Protein AF-A0A258BNP8-F1 (afdb_monomer_lite)

Sequence (101 aa):
MPMPWTYRHASAEWQRFLDIAKEEMDLVSNNSAYTAIEGVLLAFRRRLTVDQALRFADALPSVVRAIFLYRWHPEAPAPWGSRDAQTAEAKALRPDHNLTP

Radius of gyration: 14.33 Å; chains: 1; bounding box: 29×30×38 Å

Secondary structure (DSSP, 8-state):
-PPPHHHHTHHHHHHHHHHHHHHHHT---HHHHHHHHHHHHHHHHTT--HHHHHHHHHTS-HHHHHHHHTT----SPPP---HHHHHHHHHHSSTTT----

pLDDT: mean 93.79, std 7.21, range [66.25, 98.44]

Structure (mmCIF, N/CA/C/O backbone):
data_AF-A0A258BNP8-F1
#
_entry.id   AF-A0A258BNP8-F1
#
loop_
_atom_site.group_PDB
_atom_site.id
_atom_site.type_symbol
_atom_site.label_atom_id
_atom_site.label_alt_id
_atom_site.label_comp_id
_atom_site.label_asym_id
_atom_site.label_entity_id
_atom_site.label_seq_id
_atom_site.pdbx_PDB_ins_code
_atom_site.Cartn_x
_atom_site.Cartn_y
_atom_site.Cartn_z
_atom_site.occupancy
_atom_site.B_iso_or_equiv
_atom_site.auth_seq_id
_atom_site.auth_comp_id
_atom_site.auth_asym_id
_atom_site.auth_atom_id
_atom_site.pdbx_PDB_model_num
ATOM 1 N N . MET A 1 1 ? -1.846 -16.842 -25.645 1.00 67.00 1 MET A N 1
ATOM 2 C CA . MET A 1 1 ? -1.819 -15.435 -25.185 1.00 67.00 1 MET A CA 1
ATOM 3 C C . MET A 1 1 ? -0.417 -15.124 -24.682 1.00 67.00 1 MET A C 1
ATOM 5 O O . MET A 1 1 ? 0.107 -15.946 -23.936 1.00 67.00 1 MET A O 1
ATOM 9 N N . PRO A 1 2 ? 0.220 -14.014 -25.092 1.00 88.75 2 PRO A N 1
ATOM 10 C CA . PRO A 1 2 ? 1.476 -13.586 -24.483 1.00 88.75 2 PRO A CA 1
ATOM 11 C C . PRO A 1 2 ? 1.263 -13.277 -22.994 1.00 88.75 2 PRO A C 1
ATOM 13 O O . PRO A 1 2 ? 0.198 -12.805 -22.605 1.00 88.75 2 PRO A O 1
ATOM 16 N N . MET A 1 3 ? 2.280 -13.531 -22.168 1.00 92.94 3 MET A N 1
ATOM 17 C CA . MET A 1 3 ? 2.266 -13.174 -20.744 1.00 92.94 3 MET A CA 1
ATOM 18 C C . MET A 1 3 ? 1.892 -11.690 -20.555 1.00 92.94 3 MET A C 1
ATOM 20 O O . MET A 1 3 ? 2.514 -10.858 -21.231 1.00 92.94 3 MET A O 1
ATOM 24 N N . PRO A 1 4 ? 0.936 -11.357 -19.662 1.00 94.88 4 PRO A N 1
ATOM 25 C CA . PRO A 1 4 ? 0.544 -9.979 -19.377 1.00 94.88 4 PRO A CA 1
ATOM 26 C C . PRO A 1 4 ? 1.722 -9.070 -19.018 1.00 94.88 4 PRO A C 1
ATOM 28 O O . PRO A 1 4 ? 2.700 -9.500 -18.400 1.00 94.88 4 PRO A O 1
ATOM 31 N N . TRP A 1 5 ? 1.612 -7.793 -19.395 1.00 94.69 5 TRP A N 1
ATOM 32 C CA . TRP A 1 5 ? 2.712 -6.828 -19.308 1.00 94.69 5 TRP A CA 1
ATOM 33 C C . TRP A 1 5 ? 3.229 -6.640 -17.875 1.00 94.69 5 TRP A C 1
ATOM 35 O O . TRP A 1 5 ? 4.439 -6.702 -17.670 1.00 94.69 5 TRP A O 1
ATOM 45 N N . THR A 1 6 ? 2.321 -6.515 -16.897 1.00 96.38 6 THR A N 1
ATOM 46 C CA . THR A 1 6 ? 2.650 -6.347 -15.467 1.00 96.38 6 THR A CA 1
ATOM 47 C C . THR A 1 6 ? 3.474 -7.503 -14.896 1.00 96.38 6 THR A C 1
ATOM 49 O O . THR A 1 6 ? 4.282 -7.308 -13.992 1.00 96.38 6 THR A O 1
ATOM 52 N N . TYR A 1 7 ? 3.319 -8.717 -15.436 1.00 96.50 7 TYR A N 1
ATOM 53 C CA . TYR A 1 7 ? 4.115 -9.865 -15.006 1.00 96.50 7 TYR A CA 1
ATOM 54 C C . TYR A 1 7 ? 5.450 -9.922 -15.745 1.00 96.50 7 TYR A C 1
ATOM 56 O O . TYR A 1 7 ? 6.481 -10.182 -15.133 1.00 96.50 7 TYR A O 1
ATOM 64 N N . ARG A 1 8 ? 5.453 -9.653 -17.058 1.00 97.12 8 ARG A N 1
ATOM 65 C CA . ARG A 1 8 ? 6.683 -9.668 -17.864 1.00 97.12 8 ARG A CA 1
ATOM 66 C C . ARG A 1 8 ? 7.670 -8.576 -17.441 1.00 97.12 8 ARG A C 1
ATOM 68 O O . ARG A 1 8 ? 8.874 -8.795 -17.498 1.00 97.12 8 ARG A O 1
ATOM 75 N N . HIS A 1 9 ? 7.166 -7.414 -17.036 1.00 97.25 9 HIS A N 1
ATOM 76 C CA . HIS A 1 9 ? 7.969 -6.226 -16.743 1.00 97.25 9 HIS A CA 1
ATOM 77 C C . HIS A 1 9 ? 7.806 -5.749 -15.297 1.00 97.25 9 HIS A C 1
ATOM 79 O O . HIS A 1 9 ? 7.953 -4.557 -15.032 1.00 97.25 9 HIS A O 1
ATOM 85 N N . ALA A 1 10 ? 7.528 -6.667 -14.366 1.00 97.81 10 ALA A N 1
ATOM 86 C CA . ALA A 1 10 ? 7.254 -6.367 -12.960 1.00 97.81 10 ALA A CA 1
ATOM 87 C C . ALA A 1 10 ? 8.284 -5.408 -12.332 1.00 97.81 10 ALA A C 1
ATOM 89 O O . ALA A 1 10 ? 7.904 -4.405 -11.733 1.00 97.81 10 ALA A O 1
ATOM 90 N N . SER A 1 11 ? 9.585 -5.654 -12.531 1.00 97.69 11 SER A N 1
ATOM 91 C CA . SER A 1 11 ? 10.648 -4.798 -11.980 1.00 97.69 11 SER A CA 1
ATOM 92 C C . SER A 1 11 ? 10.653 -3.387 -12.576 1.00 97.69 11 SER A C 1
ATOM 94 O O . SER A 1 11 ? 10.849 -2.416 -11.853 1.00 97.69 11 SER A O 1
ATOM 96 N N . ALA A 1 12 ? 10.416 -3.257 -13.886 1.00 98.31 12 ALA A N 1
ATOM 97 C CA . ALA A 1 12 ? 10.378 -1.957 -14.553 1.00 98.31 12 ALA A CA 1
ATOM 98 C C . ALA A 1 12 ? 9.112 -1.168 -14.182 1.00 98.31 12 ALA A C 1
ATOM 100 O O . ALA A 1 12 ? 9.175 0.041 -13.979 1.00 98.31 12 ALA A O 1
ATOM 101 N N . GLU A 1 13 ? 7.967 -1.845 -14.068 1.00 98.31 13 GLU A N 1
ATOM 102 C CA . GLU A 1 13 ? 6.721 -1.245 -13.584 1.00 98.31 13 GLU A CA 1
ATOM 103 C C . GLU A 1 13 ? 6.860 -0.742 -12.150 1.00 98.31 13 GLU A C 1
ATOM 105 O O . GLU A 1 13 ? 6.472 0.385 -11.852 1.00 98.31 13 GLU A O 1
ATOM 110 N N . TRP A 1 14 ? 7.465 -1.558 -11.285 1.00 98.12 14 TRP A N 1
ATOM 111 C CA . TRP A 1 14 ? 7.716 -1.209 -9.896 1.00 98.12 14 TRP A CA 1
ATOM 112 C C . TRP A 1 14 ? 8.648 -0.006 -9.757 1.00 98.12 14 TRP A C 1
ATOM 114 O O . TRP A 1 14 ? 8.343 0.910 -8.997 1.00 98.12 14 TRP A O 1
ATOM 124 N N . GLN A 1 15 ? 9.743 0.038 -10.522 1.00 98.38 15 GLN A N 1
ATOM 125 C CA . GLN A 1 15 ? 10.647 1.185 -10.485 1.00 98.38 15 GLN A CA 1
ATOM 126 C C . GLN A 1 15 ? 9.930 2.475 -10.906 1.00 98.38 15 GLN A C 1
ATOM 128 O O . GLN A 1 15 ? 10.041 3.477 -10.208 1.00 98.38 15 GLN A O 1
ATOM 133 N N . ARG A 1 16 ? 9.108 2.434 -11.966 1.00 98.06 16 ARG A N 1
ATOM 134 C CA . ARG A 1 16 ? 8.303 3.599 -12.371 1.00 98.06 16 ARG A CA 1
ATOM 135 C C . ARG A 1 16 ? 7.284 4.009 -11.311 1.00 98.06 16 ARG A C 1
ATOM 137 O O . ARG A 1 16 ? 7.091 5.197 -11.091 1.00 98.06 16 ARG A O 1
ATOM 144 N N . PHE A 1 17 ? 6.644 3.045 -10.649 1.00 97.75 17 PHE A N 1
ATOM 145 C CA . PHE A 1 17 ? 5.724 3.330 -9.547 1.00 97.75 17 PHE A CA 1
ATOM 146 C C . PHE A 1 17 ? 6.439 4.039 -8.388 1.00 97.75 17 PHE A C 1
ATOM 148 O O . PHE A 1 17 ? 5.918 5.015 -7.858 1.00 97.75 17 PHE A O 1
ATOM 155 N N . LEU A 1 18 ? 7.646 3.588 -8.023 1.00 97.81 18 LEU A N 1
ATOM 156 C CA . LEU A 1 18 ? 8.471 4.249 -7.009 1.00 97.81 18 LEU A CA 1
ATOM 157 C C . LEU A 1 18 ? 8.883 5.660 -7.420 1.00 97.81 18 LEU A C 1
ATOM 159 O O . LEU A 1 18 ? 8.892 6.545 -6.573 1.00 97.81 18 LEU A O 1
ATOM 163 N N . ASP A 1 19 ? 9.250 5.869 -8.682 1.00 98.19 19 ASP A N 1
ATOM 164 C CA . ASP A 1 19 ? 9.660 7.185 -9.174 1.00 98.19 19 ASP A CA 1
ATOM 165 C C . ASP A 1 19 ? 8.510 8.194 -9.083 1.00 98.19 19 ASP A C 1
ATOM 167 O O . ASP A 1 19 ? 8.703 9.269 -8.522 1.00 98.19 19 ASP A O 1
ATOM 171 N N . ILE A 1 20 ? 7.302 7.795 -9.495 1.00 97.75 20 ILE A N 1
ATOM 172 C CA . ILE A 1 20 ? 6.090 8.614 -9.341 1.00 97.75 20 ILE A CA 1
ATOM 173 C C . ILE A 1 20 ? 5.791 8.868 -7.859 1.00 97.75 20 ILE A C 1
ATOM 175 O O . ILE A 1 20 ? 5.560 10.002 -7.460 1.00 97.75 20 ILE A O 1
ATOM 179 N N . ALA A 1 21 ? 5.822 7.833 -7.015 1.00 96.00 21 ALA A N 1
ATOM 180 C CA . ALA A 1 21 ? 5.533 7.997 -5.591 1.00 96.00 21 ALA A CA 1
ATOM 181 C C . ALA A 1 21 ? 6.532 8.930 -4.890 1.00 96.00 21 ALA A C 1
ATOM 183 O O . ALA A 1 21 ? 6.145 9.687 -4.007 1.00 96.00 21 ALA A O 1
ATOM 184 N N . LYS A 1 22 ? 7.810 8.888 -5.280 1.00 97.06 22 LYS A N 1
ATOM 185 C CA . LYS A 1 22 ? 8.833 9.805 -4.767 1.00 97.06 22 LYS A CA 1
ATOM 186 C C . LYS A 1 22 ? 8.549 11.248 -5.152 1.00 97.06 22 LYS A C 1
ATOM 188 O O . LYS A 1 22 ? 8.646 12.111 -4.291 1.00 97.06 22 LYS A O 1
ATOM 193 N N . GLU A 1 23 ? 8.200 11.490 -6.412 1.00 97.31 23 GLU A N 1
ATOM 194 C CA . GLU A 1 23 ? 7.867 12.826 -6.909 1.00 97.31 23 GLU A CA 1
ATOM 195 C C . GLU A 1 23 ? 6.642 13.402 -6.183 1.00 97.31 23 GLU A C 1
ATOM 197 O O . GLU A 1 23 ? 6.710 14.496 -5.633 1.00 97.31 23 GLU A O 1
ATOM 202 N N . GLU A 1 24 ? 5.560 12.627 -6.082 1.00 96.19 24 GLU A N 1
ATOM 203 C CA . GLU A 1 24 ? 4.302 13.060 -5.453 1.00 96.19 24 GLU A CA 1
ATOM 204 C C . GLU A 1 24 ? 4.406 13.262 -3.930 1.00 96.19 24 GLU A C 1
ATOM 206 O O . GLU A 1 24 ? 3.621 14.005 -3.341 1.00 96.19 24 GLU A O 1
ATOM 211 N N . MET A 1 25 ? 5.348 12.581 -3.271 1.00 92.12 25 MET A N 1
ATOM 212 C CA . MET A 1 25 ? 5.527 12.629 -1.814 1.00 92.12 25 MET A CA 1
ATOM 213 C C . MET A 1 25 ? 6.767 13.419 -1.373 1.00 92.12 25 MET A C 1
ATOM 215 O O . MET A 1 25 ? 7.061 13.431 -0.181 1.00 92.12 25 MET A O 1
ATOM 219 N N . ASP A 1 26 ? 7.496 14.044 -2.304 1.00 94.12 26 ASP A N 1
ATOM 220 C CA . ASP A 1 26 ? 8.771 14.735 -2.050 1.00 94.12 26 ASP A CA 1
ATOM 221 C C . ASP A 1 26 ? 9.804 13.851 -1.311 1.00 94.12 26 ASP A C 1
ATOM 223 O O . ASP A 1 26 ? 10.428 14.228 -0.317 1.00 94.12 26 ASP A O 1
ATOM 227 N N . LEU A 1 27 ? 9.966 12.607 -1.780 1.00 93.38 27 LEU A N 1
ATOM 228 C CA . LEU A 1 27 ? 10.878 11.617 -1.199 1.00 93.38 27 LEU A CA 1
ATOM 229 C C . LEU A 1 27 ? 12.105 11.381 -2.079 1.00 93.38 27 LEU A C 1
ATOM 231 O O . LEU A 1 27 ? 12.022 11.245 -3.295 1.00 93.38 27 LEU A O 1
ATOM 235 N N . VAL A 1 28 ? 13.263 11.205 -1.442 1.00 91.38 28 VAL A N 1
ATOM 236 C CA . VAL A 1 28 ? 14.537 11.018 -2.160 1.00 91.38 28 VAL A CA 1
ATOM 237 C C . VAL A 1 28 ? 14.847 9.542 -2.437 1.00 91.38 28 VAL A C 1
ATOM 239 O O . VAL A 1 28 ? 15.37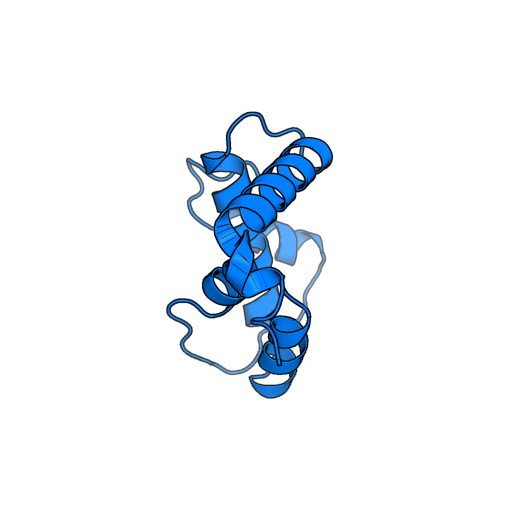8 9.199 -3.493 1.00 91.38 28 VAL A O 1
ATOM 242 N N . SER A 1 29 ? 14.538 8.637 -1.500 1.00 94.56 29 SER A N 1
ATOM 243 C CA . SER A 1 29 ? 14.999 7.243 -1.566 1.00 94.56 29 SER A CA 1
ATOM 244 C C . SER A 1 29 ? 13.892 6.247 -1.922 1.00 94.56 29 SER A C 1
ATOM 246 O O . SER A 1 29 ? 12.738 6.391 -1.517 1.00 94.56 29 SER A O 1
ATOM 248 N N . ASN A 1 30 ? 14.262 5.163 -2.613 1.00 95.31 30 ASN A N 1
ATOM 249 C CA . ASN A 1 30 ? 13.342 4.052 -2.882 1.00 95.31 30 ASN A CA 1
ATOM 250 C C . ASN A 1 30 ? 12.843 3.389 -1.584 1.00 95.31 30 ASN A C 1
ATOM 252 O O . ASN A 1 30 ? 11.701 2.946 -1.530 1.00 95.31 30 ASN A O 1
ATOM 256 N N . ASN A 1 31 ? 13.668 3.338 -0.532 1.00 93.81 31 ASN A N 1
ATOM 257 C CA . ASN A 1 31 ? 13.296 2.712 0.742 1.00 93.81 31 ASN A CA 1
ATOM 258 C C . ASN A 1 31 ? 12.232 3.521 1.497 1.00 93.81 31 ASN A C 1
ATOM 260 O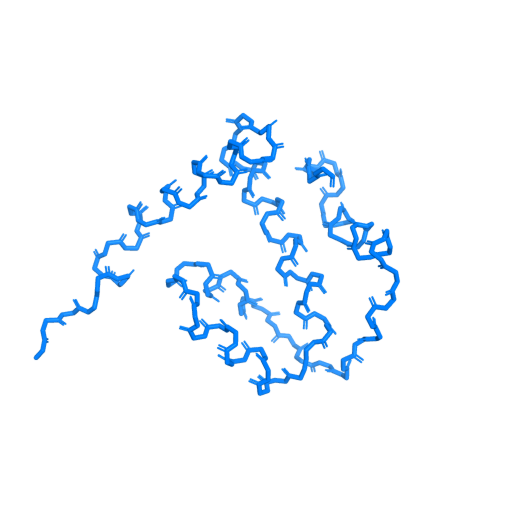 O . ASN A 1 31 ? 11.287 2.941 2.035 1.00 93.81 31 ASN A O 1
ATOM 264 N N . SER A 1 32 ? 12.361 4.852 1.518 1.00 92.44 32 SER A N 1
ATOM 265 C CA . SER A 1 32 ? 11.355 5.734 2.121 1.00 92.44 32 SER A CA 1
ATOM 266 C C . SER A 1 32 ? 10.045 5.693 1.337 1.00 92.44 32 SER A C 1
ATOM 268 O O . SER A 1 32 ? 8.988 5.561 1.946 1.00 92.44 32 SER A O 1
ATOM 270 N N . ALA A 1 33 ? 10.107 5.704 0.000 1.00 95.12 33 ALA A N 1
ATOM 271 C CA . ALA A 1 33 ? 8.916 5.583 -0.841 1.00 95.12 33 ALA A CA 1
ATOM 272 C C . ALA A 1 33 ? 8.224 4.226 -0.670 1.00 95.12 33 ALA A C 1
ATOM 274 O O . ALA A 1 33 ? 7.016 4.183 -0.460 1.00 95.12 33 ALA A O 1
ATOM 275 N N . TYR A 1 34 ? 8.979 3.121 -0.662 1.00 95.81 34 TYR A N 1
ATOM 276 C CA . TYR A 1 34 ? 8.435 1.795 -0.356 1.00 95.81 34 TYR A CA 1
ATOM 277 C C . TYR A 1 34 ? 7.713 1.781 0.997 1.00 95.81 34 TYR A C 1
ATOM 279 O O . TYR A 1 34 ? 6.584 1.304 1.080 1.00 95.81 34 TYR A O 1
ATOM 287 N N . THR A 1 35 ? 8.341 2.329 2.042 1.00 94.81 35 THR A N 1
ATOM 288 C CA . THR A 1 35 ? 7.766 2.347 3.397 1.00 94.81 35 THR A CA 1
ATOM 289 C C . THR A 1 35 ? 6.478 3.173 3.442 1.00 94.81 35 THR A C 1
ATOM 291 O O . THR A 1 35 ? 5.502 2.739 4.050 1.00 94.81 35 THR A O 1
ATOM 294 N N . ALA A 1 36 ? 6.438 4.317 2.752 1.00 94.06 36 ALA A N 1
ATOM 295 C CA . ALA A 1 36 ? 5.241 5.148 2.664 1.00 94.06 36 ALA A CA 1
ATOM 296 C C . ALA A 1 36 ? 4.092 4.450 1.915 1.00 94.06 36 ALA A C 1
ATOM 298 O O . ALA A 1 36 ? 2.961 4.403 2.400 1.00 94.06 36 ALA A O 1
ATOM 299 N N . ILE A 1 37 ? 4.393 3.827 0.770 1.00 96.06 37 ILE A N 1
ATOM 300 C CA . ILE A 1 37 ? 3.431 3.027 -0.003 1.00 96.06 37 ILE A CA 1
ATOM 301 C C . ILE A 1 37 ? 2.871 1.887 0.857 1.00 96.06 37 ILE A C 1
ATOM 303 O O . ILE A 1 37 ? 1.656 1.699 0.910 1.00 96.06 37 ILE A O 1
ATOM 307 N N . GLU A 1 38 ? 3.737 1.140 1.549 1.00 96.75 38 GLU A N 1
ATOM 308 C CA . GLU A 1 38 ? 3.331 0.052 2.443 1.00 96.75 38 GLU A CA 1
ATOM 309 C C . GLU A 1 38 ? 2.404 0.573 3.554 1.00 96.75 38 GLU A C 1
ATOM 311 O O . GLU A 1 38 ? 1.336 0.002 3.772 1.00 96.75 38 GLU A O 1
ATOM 316 N N . GLY A 1 39 ? 2.743 1.698 4.190 1.00 95.31 39 GLY A N 1
ATOM 317 C CA . GLY A 1 39 ? 1.925 2.322 5.235 1.00 95.31 39 GLY A CA 1
ATOM 318 C C . GLY A 1 39 ? 0.517 2.675 4.756 1.00 95.31 39 GLY A C 1
ATOM 319 O O . GLY A 1 39 ? -0.471 2.287 5.384 1.00 95.31 39 GLY A O 1
ATOM 320 N N . VAL A 1 40 ? 0.412 3.347 3.607 1.00 95.81 40 VAL A N 1
ATOM 321 C CA . VAL A 1 40 ? -0.877 3.727 3.007 1.00 95.81 40 VAL A CA 1
ATOM 322 C C . VAL A 1 40 ? -1.699 2.495 2.630 1.00 95.81 40 VAL A C 1
ATOM 324 O O . VAL A 1 40 ? -2.886 2.421 2.955 1.00 95.81 40 VAL A O 1
ATOM 327 N N . LEU A 1 41 ? -1.080 1.504 1.983 1.00 97.38 41 LEU A N 1
ATOM 328 C CA . LEU A 1 41 ? -1.754 0.271 1.578 1.00 97.38 41 LEU A CA 1
ATOM 329 C C . LEU A 1 41 ? -2.302 -0.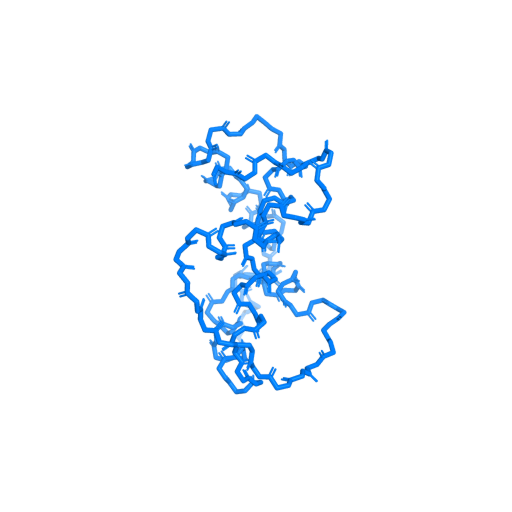498 2.782 1.00 97.38 41 LEU A C 1
ATOM 331 O O . LEU A 1 41 ? -3.436 -0.971 2.729 1.00 97.38 41 LEU A O 1
ATOM 335 N N . LEU A 1 42 ? -1.536 -0.604 3.870 1.00 96.38 42 LEU A N 1
ATOM 336 C CA . LEU A 1 42 ? -1.962 -1.306 5.080 1.00 96.38 42 LEU A CA 1
ATOM 337 C C . LEU A 1 42 ? -3.085 -0.566 5.818 1.00 96.38 42 LEU A C 1
ATOM 339 O O . LEU A 1 42 ? -4.070 -1.205 6.200 1.00 96.38 42 LEU A O 1
ATOM 343 N N . ALA A 1 43 ? -2.981 0.759 5.958 1.00 95.81 43 ALA A N 1
ATOM 344 C CA . ALA A 1 43 ? -4.035 1.578 6.554 1.00 95.81 43 ALA A CA 1
ATOM 345 C C . ALA A 1 43 ? -5.337 1.473 5.740 1.00 95.81 43 ALA A C 1
ATOM 347 O O . ALA A 1 43 ? -6.411 1.235 6.295 1.00 95.81 43 ALA A O 1
ATOM 348 N N . PHE A 1 44 ? -5.257 1.552 4.409 1.00 97.00 44 PHE A N 1
ATOM 349 C CA . PHE A 1 44 ? -6.418 1.360 3.540 1.00 97.00 44 PHE A CA 1
ATOM 350 C C . PHE A 1 44 ? -6.997 -0.059 3.663 1.00 97.00 44 PHE A C 1
ATOM 352 O O . PHE A 1 44 ? -8.198 -0.217 3.886 1.00 97.00 44 PHE A O 1
ATOM 359 N N . ARG A 1 45 ? -6.149 -1.100 3.613 1.00 97.19 45 ARG A N 1
ATOM 360 C CA . ARG A 1 45 ? -6.553 -2.517 3.698 1.00 97.19 45 ARG A CA 1
ATOM 361 C C . ARG A 1 45 ? -7.352 -2.836 4.957 1.00 97.19 45 ARG A C 1
ATOM 363 O O . ARG A 1 45 ? -8.287 -3.628 4.886 1.00 97.19 45 ARG A O 1
ATOM 370 N N . ARG A 1 46 ? -7.020 -2.220 6.098 1.00 96.56 46 ARG A N 1
ATOM 371 C CA . ARG A 1 46 ? -7.696 -2.458 7.389 1.00 96.56 46 ARG A CA 1
ATOM 372 C C . ARG A 1 46 ? -9.193 -2.109 7.364 1.00 96.56 46 ARG A C 1
ATOM 374 O O . ARG A 1 46 ? -9.943 -2.585 8.209 1.00 96.56 46 ARG A O 1
ATOM 381 N N . ARG A 1 47 ? -9.635 -1.297 6.401 1.00 97.00 47 ARG A N 1
ATOM 382 C CA . ARG A 1 47 ? -11.025 -0.823 6.258 1.00 97.00 47 ARG A CA 1
ATOM 383 C C . ARG A 1 47 ? -11.830 -1.613 5.231 1.00 97.00 47 ARG A C 1
ATOM 385 O O . ARG A 1 47 ? -12.995 -1.299 4.995 1.00 97.00 47 ARG A O 1
ATOM 392 N N . LEU A 1 48 ? -11.224 -2.619 4.605 1.00 97.81 48 LEU A N 1
ATOM 393 C CA . LEU A 1 48 ? -11.858 -3.390 3.547 1.00 97.81 48 LEU A CA 1
ATOM 394 C C . LEU A 1 48 ? -12.288 -4.765 4.041 1.00 97.81 48 LEU A C 1
ATOM 396 O O . LEU A 1 48 ? -11.577 -5.447 4.777 1.00 97.81 48 LEU A O 1
ATOM 400 N N . THR A 1 49 ? -13.437 -5.208 3.543 1.00 98.12 49 THR A N 1
ATOM 401 C CA . THR A 1 49 ? -13.761 -6.638 3.499 1.00 98.12 49 THR A CA 1
ATOM 402 C C . THR A 1 49 ? -12.809 -7.370 2.546 1.00 98.12 49 THR A C 1
ATOM 404 O O . THR A 1 49 ? -12.195 -6.756 1.670 1.00 98.12 49 THR A O 1
ATOM 407 N N . VAL A 1 50 ? -12.721 -8.699 2.659 1.00 97.94 50 VAL A N 1
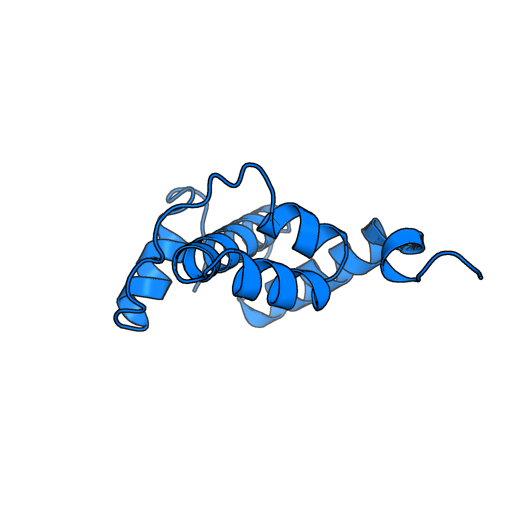ATOM 408 C CA . VAL A 1 50 ? -11.908 -9.522 1.742 1.00 97.94 50 VAL A CA 1
ATOM 409 C C . VAL A 1 50 ? -12.320 -9.332 0.281 1.00 97.94 50 VAL A C 1
ATOM 411 O O . VAL A 1 50 ? -11.450 -9.157 -0.566 1.00 97.94 50 VAL A O 1
ATOM 414 N N . ASP A 1 51 ? -13.621 -9.285 -0.019 1.00 98.38 51 ASP A N 1
ATOM 415 C CA . ASP A 1 51 ? -14.113 -9.054 -1.386 1.00 98.38 51 ASP A CA 1
ATOM 416 C C . ASP A 1 51 ? -13.650 -7.696 -1.939 1.00 98.38 51 ASP A C 1
ATOM 418 O O . ASP A 1 51 ? -13.075 -7.622 -3.024 1.00 98.38 51 ASP A O 1
ATOM 422 N N . GLN A 1 52 ? -13.812 -6.620 -1.162 1.00 98.38 52 GLN A N 1
ATOM 423 C CA . GLN A 1 52 ? -13.358 -5.283 -1.558 1.00 98.38 52 GLN A CA 1
ATOM 424 C C . GLN A 1 52 ? -11.840 -5.228 -1.758 1.00 98.38 52 GLN A C 1
ATOM 426 O O . GLN A 1 52 ? -11.369 -4.639 -2.731 1.00 98.38 52 GLN A O 1
ATOM 431 N N . ALA A 1 53 ? -11.076 -5.862 -0.866 1.00 98.19 53 ALA A N 1
ATOM 432 C CA . ALA A 1 53 ? -9.625 -5.929 -0.967 1.00 98.19 53 ALA A CA 1
ATOM 433 C C . ALA A 1 53 ? -9.175 -6.674 -2.231 1.00 98.19 53 ALA A C 1
ATOM 435 O 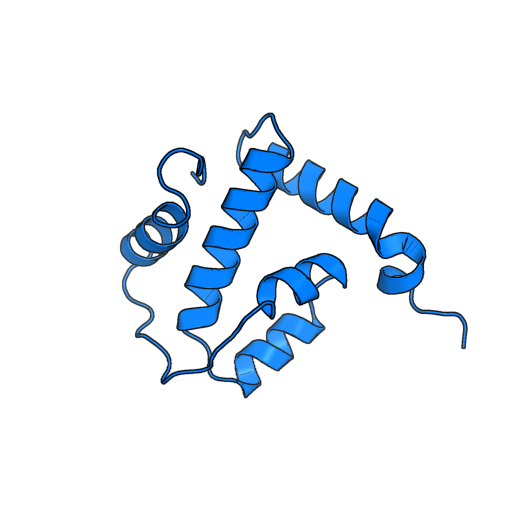O . ALA A 1 53 ? -8.262 -6.209 -2.905 1.00 98.19 53 ALA A O 1
ATOM 436 N N . LEU A 1 54 ? -9.827 -7.784 -2.596 1.00 98.19 54 LEU A N 1
ATOM 437 C CA . LEU A 1 54 ? -9.510 -8.527 -3.820 1.00 98.19 54 LEU A CA 1
ATOM 438 C C . LEU A 1 54 ? -9.854 -7.735 -5.087 1.00 98.19 54 LEU A C 1
ATOM 440 O O . LEU A 1 54 ? -9.054 -7.719 -6.021 1.00 98.19 54 LEU A O 1
ATOM 444 N N . ARG A 1 55 ? -10.988 -7.023 -5.105 1.00 98.44 55 ARG A N 1
ATOM 445 C CA . ARG A 1 55 ? -11.346 -6.120 -6.215 1.00 98.44 55 ARG A CA 1
ATOM 446 C C . ARG A 1 55 ? -10.331 -4.995 -6.382 1.00 98.44 55 ARG A C 1
ATOM 448 O O . ARG A 1 55 ? -9.932 -4.695 -7.500 1.00 98.44 55 ARG A O 1
ATOM 455 N N . PHE A 1 56 ? -9.898 -4.389 -5.276 1.00 98.44 56 PHE A N 1
ATOM 456 C CA . PHE A 1 56 ? -8.854 -3.368 -5.307 1.00 98.44 56 PHE A CA 1
ATOM 457 C C . PHE A 1 56 ? -7.524 -3.950 -5.792 1.00 98.44 56 PHE A C 1
ATOM 459 O O . PHE A 1 56 ? -6.888 -3.387 -6.678 1.00 98.44 56 PHE A O 1
ATOM 466 N N . ALA A 1 57 ? -7.137 -5.113 -5.265 1.00 98.12 57 ALA A N 1
ATOM 467 C CA . ALA A 1 57 ? -5.907 -5.800 -5.630 1.00 98.12 57 ALA A CA 1
ATOM 468 C C . ALA A 1 57 ? -5.847 -6.135 -7.129 1.00 98.12 57 ALA A C 1
ATOM 470 O O . ALA A 1 57 ? -4.768 -6.077 -7.720 1.00 98.12 57 ALA A O 1
ATOM 471 N N . ASP A 1 58 ? -6.982 -6.435 -7.763 1.00 97.38 58 ASP A N 1
ATOM 472 C CA . ASP A 1 58 ? -7.031 -6.722 -9.197 1.00 97.38 58 ASP A CA 1
ATOM 473 C C . ASP A 1 58 ? -6.704 -5.506 -10.081 1.00 97.38 58 ASP A C 1
ATOM 475 O O . ASP A 1 58 ? -6.136 -5.663 -11.163 1.00 97.38 58 ASP A O 1
ATOM 479 N N . ALA A 1 59 ? -6.950 -4.292 -9.584 1.00 96.88 59 ALA A N 1
ATOM 480 C CA . ALA A 1 59 ? -6.574 -3.051 -10.259 1.00 96.88 59 ALA A CA 1
ATOM 481 C C . ALA A 1 59 ? -5.089 -2.677 -10.072 1.00 96.88 59 ALA A C 1
ATOM 483 O O . ALA A 1 59 ? -4.594 -1.773 -10.747 1.00 96.88 59 ALA A O 1
ATOM 484 N N . LEU A 1 60 ? -4.366 -3.346 -9.165 1.00 97.81 60 LEU A N 1
ATOM 485 C CA . LEU A 1 60 ? -2.975 -3.018 -8.854 1.00 97.81 60 LEU A CA 1
ATOM 486 C C . LEU A 1 60 ? -1.976 -3.719 -9.794 1.00 97.81 60 LEU A C 1
ATOM 488 O O . LEU A 1 60 ? -2.170 -4.901 -10.125 1.00 97.81 60 LEU A O 1
ATOM 492 N N . PRO A 1 61 ? -0.846 -3.048 -10.117 1.00 97.94 61 PRO A N 1
ATOM 493 C CA . PRO A 1 61 ? 0.358 -3.682 -10.652 1.00 97.94 61 PRO A CA 1
ATOM 494 C C . PRO A 1 61 ? 0.799 -4.889 -9.822 1.00 97.94 61 PRO A C 1
ATOM 496 O O . PRO A 1 61 ? 0.624 -4.906 -8.604 1.00 97.94 61 PRO A O 1
ATOM 499 N N . SER A 1 62 ? 1.429 -5.878 -10.453 1.00 97.88 62 SER A N 1
ATOM 500 C CA . SER A 1 62 ? 1.772 -7.169 -9.842 1.00 97.88 62 SER A CA 1
ATOM 501 C C . SER A 1 62 ? 2.558 -7.051 -8.528 1.00 97.88 62 SER A C 1
ATOM 503 O O . SER A 1 62 ? 2.222 -7.717 -7.548 1.00 97.88 62 SER A O 1
ATOM 505 N N . VAL A 1 63 ? 3.561 -6.170 -8.472 1.00 98.31 63 VAL A N 1
ATOM 506 C CA . VAL A 1 63 ? 4.385 -5.957 -7.269 1.00 98.31 63 VAL A CA 1
ATOM 507 C C . VAL A 1 63 ? 3.603 -5.225 -6.176 1.00 98.31 63 VAL A C 1
ATOM 509 O O . VAL A 1 63 ? 3.623 -5.646 -5.022 1.00 98.31 63 VAL A O 1
ATOM 512 N N . VAL A 1 64 ? 2.852 -4.179 -6.529 1.00 98.31 64 VAL A N 1
ATOM 513 C CA . VAL A 1 64 ? 2.041 -3.406 -5.569 1.00 98.31 64 VAL A CA 1
ATOM 514 C C . VAL A 1 64 ? 0.919 -4.274 -4.991 1.00 98.31 64 VAL A C 1
ATOM 516 O O . VAL A 1 64 ? 0.660 -4.246 -3.790 1.00 98.31 64 VAL A O 1
ATOM 519 N N . ARG A 1 65 ? 0.314 -5.128 -5.826 1.00 98.44 65 ARG A N 1
ATOM 520 C CA . ARG A 1 65 ? -0.639 -6.169 -5.426 1.00 98.44 65 ARG A CA 1
ATOM 521 C C . ARG A 1 65 ? -0.030 -7.127 -4.406 1.00 98.44 65 ARG A C 1
ATOM 523 O O . ARG A 1 65 ? -0.671 -7.436 -3.405 1.00 98.44 65 ARG A O 1
ATOM 530 N N . ALA A 1 66 ? 1.196 -7.591 -4.651 1.00 98.25 66 ALA A N 1
ATOM 531 C CA . ALA A 1 66 ? 1.895 -8.481 -3.732 1.00 98.25 66 ALA A CA 1
ATOM 532 C C . ALA A 1 66 ? 2.147 -7.803 -2.378 1.00 98.25 66 ALA A C 1
ATOM 534 O O . ALA A 1 66 ? 1.832 -8.403 -1.356 1.00 98.25 66 ALA A O 1
ATOM 535 N N . ILE A 1 67 ? 2.617 -6.549 -2.364 1.00 97.94 67 ILE A N 1
ATOM 536 C CA . ILE A 1 67 ? 2.791 -5.751 -1.136 1.00 97.94 67 ILE A CA 1
ATOM 537 C C . ILE A 1 67 ? 1.456 -5.625 -0.388 1.00 97.94 67 ILE A C 1
ATOM 539 O O . ILE A 1 67 ? 1.377 -5.932 0.800 1.00 97.94 67 ILE A O 1
ATOM 543 N N . PHE A 1 68 ? 0.384 -5.255 -1.096 1.00 98.44 68 PHE A N 1
ATOM 544 C CA . PHE A 1 68 ? -0.948 -5.087 -0.517 1.00 98.44 68 PHE A CA 1
ATOM 545 C C . PHE A 1 68 ? -1.507 -6.375 0.100 1.00 98.44 68 PHE A C 1
ATOM 547 O O . PHE A 1 68 ? -2.242 -6.296 1.075 1.00 98.44 68 PHE A O 1
ATOM 554 N N . LEU A 1 69 ? -1.180 -7.564 -0.412 1.00 97.56 69 LEU A N 1
ATOM 555 C CA . LEU A 1 69 ? -1.688 -8.841 0.117 1.00 97.56 69 LEU A CA 1
ATOM 556 C C . LEU A 1 69 ? -0.713 -9.546 1.070 1.00 97.56 69 LEU A C 1
ATOM 558 O O . LEU A 1 69 ? -1.100 -10.492 1.759 1.00 97.56 69 LEU A O 1
ATOM 562 N N . TYR A 1 70 ? 0.542 -9.098 1.133 1.00 97.31 70 TYR A N 1
ATOM 563 C CA . TYR A 1 70 ? 1.585 -9.777 1.888 1.00 97.31 70 TYR A CA 1
ATOM 564 C C . TYR A 1 70 ? 1.218 -9.892 3.375 1.00 97.31 70 TYR A C 1
ATOM 566 O O . TYR A 1 70 ? 0.785 -8.922 4.009 1.00 97.31 70 TYR A O 1
ATOM 574 N N . ARG A 1 71 ? 1.367 -11.117 3.907 1.00 95.38 71 ARG A N 1
ATOM 575 C CA . ARG A 1 71 ? 1.120 -11.497 5.313 1.00 95.38 71 ARG A CA 1
ATOM 576 C C . ARG A 1 71 ? -0.217 -11.004 5.878 1.00 95.38 71 ARG A C 1
ATOM 578 O O . ARG A 1 71 ? -0.311 -10.657 7.053 1.00 95.38 71 ARG A O 1
ATOM 585 N N . TRP A 1 72 ? -1.252 -10.932 5.043 1.00 96.31 72 TRP A N 1
ATOM 586 C CA . TRP A 1 72 ? -2.554 -10.496 5.518 1.00 96.31 72 TRP A CA 1
ATOM 587 C C . TRP A 1 72 ? -3.260 -11.586 6.327 1.00 96.31 72 TRP A C 1
ATOM 589 O O . TRP A 1 72 ? -3.447 -12.702 5.847 1.00 96.31 72 TRP A O 1
ATOM 599 N N . HIS A 1 73 ? -3.720 -11.217 7.520 1.00 96.00 73 HIS A N 1
ATOM 600 C CA . HIS A 1 73 ? -4.688 -11.966 8.310 1.00 96.00 73 HIS A CA 1
ATOM 601 C C . HIS A 1 73 ? -5.981 -11.137 8.364 1.00 96.00 73 HIS A C 1
ATOM 603 O O . HIS A 1 73 ? -6.004 -10.120 9.057 1.00 96.00 73 HIS A O 1
ATOM 609 N N . PRO A 1 74 ? -7.014 -11.474 7.568 1.00 94.81 74 PRO A N 1
ATOM 610 C CA . PRO A 1 74 ? -8.245 -10.693 7.526 1.00 94.81 74 PRO A CA 1
ATOM 611 C C . PRO A 1 74 ? -8.984 -10.699 8.866 1.00 94.81 74 PRO A C 1
ATOM 613 O O . PRO A 1 74 ? -9.195 -11.750 9.467 1.00 94.81 74 PRO A O 1
ATOM 616 N N . GLU A 1 75 ? -9.425 -9.518 9.282 1.00 95.00 75 GLU A N 1
ATOM 617 C CA . GLU A 1 75 ? -10.263 -9.280 10.459 1.00 95.00 75 GLU A CA 1
ATOM 618 C C . GLU A 1 75 ? -11.526 -8.513 10.033 1.00 95.00 75 GLU A C 1
ATOM 620 O O . GLU A 1 75 ? -11.695 -8.170 8.858 1.00 95.00 75 GLU A O 1
ATOM 625 N N . ALA A 1 76 ? -12.426 -8.234 10.980 1.00 96.50 76 ALA A N 1
ATOM 626 C CA . ALA A 1 76 ? -13.546 -7.338 10.720 1.00 96.50 76 ALA A CA 1
ATOM 627 C C . ALA A 1 76 ? -13.026 -5.946 10.295 1.00 96.50 76 ALA A C 1
ATOM 629 O O . ALA A 1 76 ? -12.114 -5.427 10.946 1.00 96.50 76 ALA A O 1
ATOM 630 N N . PRO A 1 77 ? -13.588 -5.325 9.238 1.00 97.69 77 PRO A N 1
ATOM 631 C CA . PRO A 1 77 ? -13.130 -4.020 8.777 1.00 97.69 77 PRO A CA 1
ATOM 632 C C . PRO A 1 77 ? -13.195 -2.965 9.882 1.00 97.69 77 PRO A C 1
ATOM 634 O O . PRO A 1 77 ? -14.222 -2.804 10.546 1.00 97.69 77 PRO A O 1
ATOM 637 N N . ALA A 1 78 ? -12.110 -2.214 10.051 1.00 96.19 78 ALA A N 1
ATOM 638 C CA . ALA A 1 78 ? -12.103 -1.057 10.930 1.00 96.19 78 ALA A CA 1
ATOM 639 C C . ALA A 1 78 ? -12.979 0.072 10.348 1.00 96.19 78 ALA A C 1
ATOM 641 O O . ALA A 1 78 ? -13.085 0.206 9.124 1.00 96.19 78 ALA A O 1
ATOM 642 N N . PRO A 1 79 ? -13.576 0.931 11.196 1.00 95.56 79 PRO A N 1
ATOM 643 C CA . PRO A 1 79 ? -14.245 2.140 10.734 1.00 95.56 79 PRO A CA 1
ATOM 644 C C . PRO A 1 79 ? -13.296 3.042 9.937 1.00 95.56 79 PRO A C 1
ATOM 646 O O . PRO A 1 79 ? -12.105 3.132 10.235 1.00 95.56 79 PRO A O 1
ATOM 649 N N . TRP A 1 80 ? -13.837 3.776 8.964 1.00 94.06 80 TRP A N 1
ATOM 650 C CA . TRP A 1 80 ? -13.037 4.686 8.139 1.00 94.06 80 TRP A CA 1
ATOM 651 C C . TRP A 1 80 ? -12.354 5.789 8.953 1.00 94.06 80 TRP A C 1
ATOM 653 O O . TRP A 1 80 ? -11.179 6.078 8.719 1.00 94.06 80 TRP A O 1
ATOM 663 N N . GLY A 1 81 ? -13.051 6.345 9.948 1.00 93.56 81 GLY A N 1
ATOM 664 C CA . GLY A 1 81 ? -12.542 7.444 10.767 1.00 93.56 81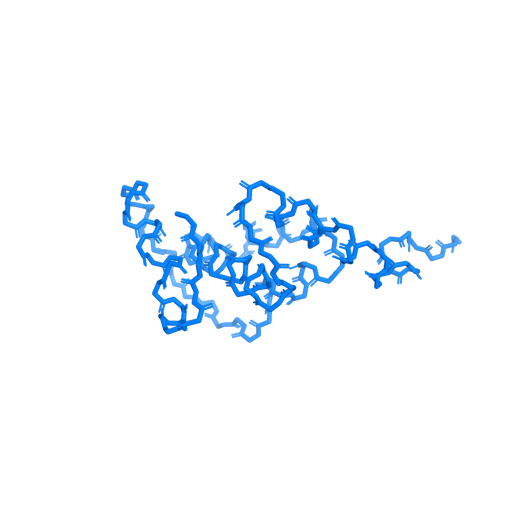 GLY A CA 1
ATOM 665 C C . GLY A 1 81 ? -12.309 8.727 9.961 1.00 93.56 81 GLY A C 1
ATOM 666 O O . GLY A 1 81 ? -12.783 8.869 8.833 1.00 93.56 81 GLY A O 1
ATOM 667 N N . SER A 1 82 ? -11.578 9.677 10.545 1.00 95.88 82 SER A N 1
ATOM 668 C CA . SER A 1 82 ? -11.162 10.897 9.847 1.00 95.88 82 SER A CA 1
ATOM 669 C C . SER A 1 82 ? -9.976 10.634 8.915 1.00 95.88 82 SER A C 1
ATOM 671 O O . SER A 1 82 ? -9.280 9.621 9.030 1.00 95.88 82 SER A O 1
ATOM 673 N N . ARG A 1 83 ? -9.718 11.573 7.998 1.00 92.12 83 ARG A N 1
ATOM 674 C CA . ARG A 1 83 ? -8.510 11.555 7.163 1.00 92.12 83 ARG A CA 1
ATOM 675 C C . ARG A 1 83 ? -7.245 11.590 8.021 1.00 92.12 83 ARG A C 1
ATOM 677 O O . ARG A 1 83 ? -6.338 10.808 7.782 1.00 92.12 83 ARG A O 1
ATOM 684 N N . ASP A 1 84 ? -7.221 12.422 9.057 1.00 94.12 84 ASP A N 1
ATOM 685 C CA . ASP A 1 84 ? -6.052 12.547 9.934 1.00 94.12 84 ASP A CA 1
ATOM 686 C C . ASP A 1 84 ? -5.763 11.251 10.694 1.00 94.12 84 ASP A C 1
ATOM 688 O O . ASP A 1 84 ? -4.606 10.861 10.827 1.00 94.12 84 ASP A O 1
ATOM 692 N N . ALA A 1 85 ? -6.806 10.535 11.130 1.00 92.94 85 ALA A N 1
ATOM 693 C CA . ALA A 1 85 ? -6.647 9.225 11.756 1.00 92.94 85 ALA A CA 1
ATOM 694 C C . ALA A 1 85 ? -6.065 8.195 10.774 1.00 92.94 85 ALA A C 1
ATOM 696 O O . ALA A 1 85 ? -5.190 7.416 11.146 1.00 92.94 85 ALA A O 1
ATOM 697 N N . GLN A 1 86 ? -6.510 8.219 9.514 1.00 92.69 86 GLN A N 1
ATOM 698 C CA . GLN A 1 86 ? -5.963 7.370 8.451 1.00 92.69 86 GLN A CA 1
ATOM 699 C C . GLN A 1 86 ? -4.493 7.695 8.160 1.00 92.69 86 GLN A C 1
ATOM 701 O O . GLN A 1 86 ? -3.671 6.786 8.062 1.00 92.69 86 GLN A O 1
ATOM 706 N N . THR A 1 87 ? -4.144 8.980 8.070 1.00 92.38 87 THR A N 1
ATOM 707 C CA . THR A 1 87 ? -2.761 9.425 7.858 1.00 92.38 87 THR A CA 1
ATOM 708 C C . THR A 1 87 ? -1.864 9.044 9.035 1.00 92.38 87 THR A C 1
ATOM 710 O O . THR A 1 87 ? -0.759 8.549 8.826 1.00 92.38 87 THR A O 1
ATOM 713 N N . ALA A 1 88 ? -2.329 9.228 10.274 1.00 91.94 88 ALA A N 1
ATOM 714 C CA . ALA A 1 88 ? -1.583 8.839 11.468 1.00 91.94 88 ALA A CA 1
ATOM 715 C C . ALA A 1 88 ? -1.311 7.328 11.500 1.00 91.94 88 ALA A C 1
ATOM 717 O O . ALA A 1 88 ? -0.202 6.905 11.816 1.00 91.94 88 ALA A O 1
ATOM 718 N N . GLU A 1 89 ? -2.296 6.517 11.116 1.00 93.12 89 GLU A N 1
ATOM 719 C CA . GLU A 1 89 ? -2.141 5.068 11.012 1.00 93.12 89 GLU A CA 1
ATOM 720 C C . GLU A 1 89 ? -1.129 4.667 9.927 1.00 93.12 89 GLU A C 1
ATOM 722 O O . GLU A 1 89 ? -0.264 3.830 10.180 1.00 93.12 89 GLU A O 1
ATOM 727 N N . ALA A 1 90 ? -1.178 5.304 8.752 1.00 93.06 90 ALA A N 1
ATOM 728 C CA . ALA A 1 90 ? -0.199 5.070 7.691 1.00 93.06 90 ALA A CA 1
ATOM 729 C C . ALA A 1 90 ? 1.230 5.433 8.135 1.00 93.06 90 ALA A C 1
ATOM 731 O O . ALA A 1 90 ? 2.163 4.683 7.851 1.00 93.06 90 ALA A O 1
ATOM 732 N N . LYS A 1 91 ? 1.396 6.539 8.877 1.00 90.56 91 LYS A N 1
ATOM 733 C CA . LYS A 1 91 ? 2.678 7.003 9.445 1.00 90.56 91 LYS A CA 1
ATOM 734 C C . LYS A 1 91 ? 3.202 6.120 10.581 1.00 90.56 91 LYS A C 1
ATOM 736 O O . LYS A 1 91 ? 4.409 6.048 10.790 1.00 90.56 91 LYS A O 1
ATOM 741 N N . ALA A 1 92 ? 2.318 5.432 11.305 1.00 89.50 92 ALA A N 1
ATOM 742 C CA . ALA A 1 92 ? 2.696 4.584 12.437 1.00 89.50 92 ALA A CA 1
ATOM 743 C C . ALA A 1 92 ? 3.470 3.320 12.023 1.00 89.50 92 ALA A C 1
ATOM 745 O O . ALA A 1 92 ? 4.124 2.693 12.858 1.00 89.50 92 ALA A O 1
ATOM 746 N N . LEU A 1 93 ? 3.427 2.931 10.744 1.00 87.81 93 LEU A N 1
ATOM 747 C CA . LEU A 1 93 ? 4.269 1.856 10.227 1.00 87.81 93 LEU A CA 1
ATOM 748 C C . LEU A 1 93 ? 5.738 2.295 10.256 1.00 87.81 93 LEU A C 1
ATOM 750 O O . LEU A 1 93 ? 6.075 3.249 9.575 1.00 87.81 93 LEU A O 1
ATOM 754 N N . ARG A 1 94 ? 6.617 1.574 10.969 1.00 78.56 94 ARG A N 1
ATOM 755 C CA . ARG A 1 94 ? 8.069 1.869 11.055 1.00 78.56 94 ARG A CA 1
ATOM 756 C C . ARG A 1 94 ? 8.343 3.364 11.323 1.00 78.56 94 ARG A C 1
ATOM 758 O O . ARG A 1 94 ? 8.945 4.021 10.476 1.00 78.56 94 ARG A O 1
ATOM 765 N N . PRO A 1 95 ? 7.924 3.902 12.480 1.00 71.56 95 PRO A N 1
ATOM 766 C CA . PRO A 1 95 ? 7.883 5.346 12.730 1.00 71.56 95 PRO A CA 1
ATOM 767 C C . PRO A 1 95 ? 9.237 6.049 12.538 1.00 71.56 95 PRO A C 1
ATOM 769 O O . PRO A 1 95 ? 9.267 7.178 12.065 1.00 71.56 95 PRO A O 1
ATOM 772 N N . ASP A 1 96 ? 10.357 5.367 12.796 1.00 76.06 96 ASP A N 1
ATOM 773 C CA . ASP A 1 96 ? 11.705 5.932 12.604 1.00 76.06 96 ASP A CA 1
ATOM 774 C C . ASP A 1 96 ? 12.152 6.019 11.128 1.00 76.06 96 ASP A C 1
ATOM 776 O O . ASP A 1 96 ? 13.185 6.605 10.822 1.00 76.06 96 ASP A O 1
ATOM 780 N N . HIS A 1 97 ? 11.412 5.398 10.205 1.00 72.19 97 HIS A N 1
ATOM 781 C CA . HIS A 1 97 ? 11.785 5.245 8.790 1.00 72.19 97 HIS A CA 1
ATOM 782 C C . HIS A 1 97 ? 10.674 5.667 7.819 1.00 72.19 97 HIS A C 1
ATOM 784 O O . HIS A 1 97 ? 10.840 5.564 6.601 1.00 72.19 97 HIS A O 1
ATOM 790 N N . ASN A 1 98 ? 9.530 6.105 8.340 1.00 73.44 98 ASN A N 1
ATOM 791 C CA . ASN A 1 98 ? 8.357 6.419 7.548 1.00 73.44 98 ASN A CA 1
ATOM 792 C C . ASN A 1 98 ? 8.197 7.928 7.390 1.00 73.44 98 ASN A C 1
ATOM 794 O O . ASN A 1 98 ? 7.871 8.642 8.333 1.00 73.44 98 ASN A O 1
ATOM 798 N N . LEU A 1 99 ? 8.431 8.387 6.163 1.00 74.62 99 LEU A N 1
ATOM 799 C CA . LEU A 1 99 ? 8.378 9.791 5.765 1.00 74.62 99 LEU A CA 1
ATOM 800 C C . LEU A 1 99 ? 7.110 10.105 4.955 1.00 74.62 99 LEU A C 1
ATOM 802 O O . LEU A 1 99 ? 7.112 11.033 4.156 1.00 74.62 99 LEU A O 1
ATOM 806 N N . THR A 1 100 ? 6.043 9.312 5.117 1.00 70.38 100 THR A N 1
ATOM 807 C CA . THR A 1 100 ? 4.740 9.612 4.495 1.00 70.38 100 THR A CA 1
ATOM 808 C C . THR A 1 100 ? 4.314 11.037 4.881 1.00 70.38 100 THR A C 1
ATOM 810 O O . THR A 1 100 ? 4.402 11.354 6.070 1.00 70.38 100 THR A O 1
ATOM 813 N N . PRO A 1 101 ? 3.862 11.888 3.942 1.00 66.25 101 PRO A N 1
ATOM 814 C CA . PRO A 1 101 ? 3.420 13.251 4.247 1.00 66.25 101 PRO A CA 1
ATOM 815 C C . PRO A 1 101 ? 2.150 13.318 5.109 1.00 66.25 101 PRO A C 1
ATOM 817 O O . PRO A 1 101 ? 1.347 12.357 5.152 1.00 66.25 101 PRO A O 1
#

Foldseek 3Di:
DPDDPLVVCVVVVLVVVLVVQCVVQVHDDSQQSVLLLLLLLVLVLLQDDPVRLVVVLVPDRPVSSCSSPPPDDDDPRDDPDDPVVSQVSSCPRVVVRHSGD